Protein AF-A0A7Y8IQB3-F1 (afdb_monomer_lite)

Radius of gyration: 20.43 Å; chains: 1; bounding box: 43×50×70 Å

Secondary structure (DSSP, 8-state):
---------------------HHHHHHHHHHHHHHS-HHHHTTGGGEEEEEESS--HHHHHHTT-S-GGG-SEEEEPPPTTS--TT--S-PPEEEEEEHHHHHHH-SSHHHHHHHHHHHHHHHHHHHTT--HHHHHHHH--

pLDDT: mean 78.84, std 19.0, range [38.53, 98.0]

Structure (mmCIF, N/CA/C/O backbone):
data_AF-A0A7Y8IQB3-F1
#
_entry.id   AF-A0A7Y8IQB3-F1
#
loop_
_atom_site.group_PDB
_atom_site.id
_atom_site.type_symbol
_atom_site.label_atom_id
_atom_site.label_alt_id
_atom_site.label_comp_id
_atom_site.label_asym_id
_atom_site.label_entity_id
_atom_site.label_seq_id
_atom_site.pdbx_PDB_ins_code
_atom_site.Cartn_x
_atom_site.Cartn_y
_atom_site.Cartn_z
_atom_site.occupancy
_atom_site.B_iso_or_equiv
_atom_site.auth_seq_id
_atom_site.auth_comp_id
_atom_site.auth_asym_id
_atom_site.auth_atom_id
_atom_site.pdbx_PDB_model_num
ATOM 1 N N . MET A 1 1 ? -3.862 34.248 52.479 1.00 48.50 1 MET A N 1
ATOM 2 C CA . MET A 1 1 ? -4.657 34.136 51.230 1.00 48.50 1 MET A CA 1
ATOM 3 C C . MET A 1 1 ? -3.889 34.910 50.166 1.00 48.50 1 MET A C 1
ATOM 5 O O . MET A 1 1 ? -3.657 36.081 50.391 1.00 48.50 1 MET A O 1
ATOM 9 N N . ARG A 1 2 ? -3.369 34.355 49.070 1.00 38.53 2 ARG A N 1
ATOM 10 C CA . ARG A 1 2 ? -3.933 33.372 48.138 1.00 38.53 2 ARG A CA 1
ATOM 11 C C . ARG A 1 2 ? -2.803 32.523 47.535 1.00 38.53 2 ARG A C 1
ATOM 13 O O . ARG A 1 2 ? -1.763 33.052 47.163 1.00 38.53 2 ARG A O 1
ATOM 20 N N . SER A 1 3 ? -3.035 31.221 47.465 1.00 40.91 3 SER A N 1
ATOM 21 C CA . SER A 1 3 ? -2.239 30.233 46.745 1.00 40.91 3 SER A CA 1
ATOM 22 C C . SER A 1 3 ? -2.376 30.445 45.235 1.00 40.91 3 SER A C 1
ATOM 24 O O . SER A 1 3 ? -3.489 30.515 44.720 1.00 40.91 3 SER A O 1
ATOM 26 N N . PHE A 1 4 ? -1.248 30.525 44.533 1.00 39.50 4 PHE A N 1
ATOM 27 C CA . PHE A 1 4 ? -1.184 30.395 43.081 1.00 39.50 4 PHE A CA 1
ATOM 28 C C . PHE A 1 4 ? -0.465 29.088 42.761 1.00 39.50 4 PHE A C 1
ATOM 30 O O . PHE A 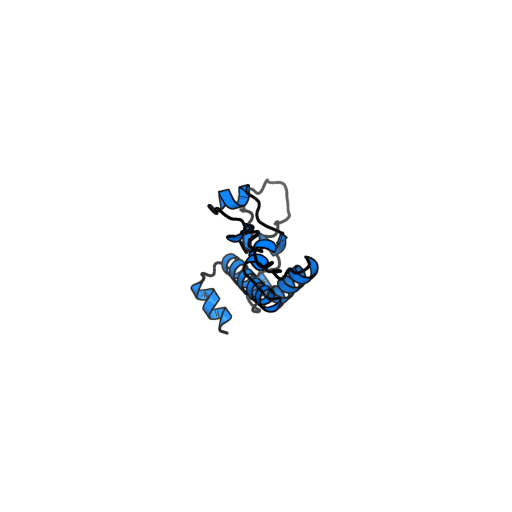1 4 ? 0.749 28.980 42.896 1.00 39.50 4 PHE A O 1
ATOM 37 N N . THR A 1 5 ? -1.227 28.097 42.323 1.00 51.06 5 THR A N 1
ATOM 38 C CA . THR A 1 5 ? -0.724 27.056 41.434 1.00 51.06 5 THR A CA 1
ATOM 39 C C . THR A 1 5 ? -1.593 27.088 40.188 1.00 51.06 5 THR A C 1
ATOM 41 O O . THR A 1 5 ? -2.818 27.052 40.284 1.00 51.06 5 THR A O 1
ATOM 44 N N . PRO A 1 6 ? -0.977 27.114 39.006 1.00 47.72 6 PRO A N 1
ATOM 45 C CA . PRO A 1 6 ? -1.571 26.460 37.865 1.00 47.72 6 PRO A CA 1
ATOM 46 C C . PRO A 1 6 ? -0.625 25.342 37.445 1.00 47.72 6 PRO A C 1
ATOM 48 O O . PRO A 1 6 ? 0.315 25.543 36.681 1.00 47.72 6 PRO A O 1
ATOM 51 N N . ASN A 1 7 ? -0.882 24.143 37.969 1.00 49.41 7 ASN A N 1
ATOM 52 C CA . ASN A 1 7 ? -0.436 22.931 37.304 1.00 49.41 7 ASN A CA 1
ATOM 53 C C . ASN A 1 7 ? -1.469 22.631 36.212 1.00 49.41 7 ASN A C 1
ATOM 55 O O . ASN A 1 7 ? -2.547 22.117 36.492 1.00 49.41 7 ASN A O 1
ATOM 59 N N . SER A 1 8 ? -1.158 23.024 34.982 1.00 46.53 8 SER A N 1
ATOM 60 C CA . SER A 1 8 ? -1.911 22.655 33.785 1.00 46.53 8 SER A CA 1
ATOM 61 C C . SER A 1 8 ? -0.927 22.047 32.796 1.00 46.53 8 SER A C 1
ATOM 63 O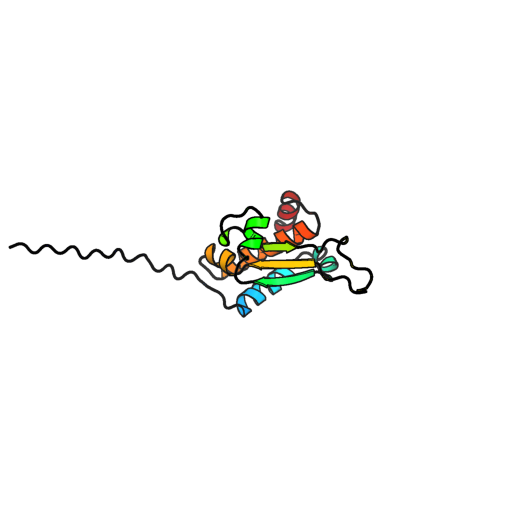 O . SER A 1 8 ? -0.618 22.622 31.752 1.00 46.53 8 SER A O 1
ATOM 65 N N . GLN A 1 9 ? -0.408 20.869 33.139 1.00 47.06 9 GLN A N 1
ATOM 66 C CA . GLN A 1 9 ? 0.078 19.953 32.118 1.00 47.06 9 GLN A CA 1
ATOM 67 C C . GLN A 1 9 ? -1.130 19.571 31.263 1.00 47.06 9 GLN A C 1
ATOM 69 O O . GLN A 1 9 ? -1.991 18.799 31.683 1.00 47.06 9 GLN A O 1
ATOM 74 N N . LEU A 1 10 ? -1.211 20.172 30.077 1.00 45.09 10 LEU A N 1
ATOM 75 C CA . LEU A 1 10 ? -2.078 19.719 29.003 1.00 45.09 10 LEU A CA 1
ATOM 76 C C . LEU A 1 10 ? -1.709 18.261 28.726 1.00 45.09 10 LEU A C 1
ATOM 78 O O . LEU A 1 10 ? -0.687 17.967 28.109 1.00 45.09 10 LEU A O 1
ATOM 82 N N . ARG A 1 11 ? -2.520 17.341 29.245 1.00 43.56 11 ARG A N 1
ATOM 83 C CA . ARG A 1 11 ? -2.488 15.937 28.856 1.00 43.56 11 ARG A CA 1
ATOM 84 C C . ARG A 1 11 ? -2.898 15.919 27.388 1.00 43.56 11 ARG A C 1
ATOM 86 O O . ARG A 1 11 ? -4.076 16.075 27.076 1.00 43.56 11 ARG A O 1
ATOM 93 N N . THR A 1 12 ? -1.932 15.787 26.485 1.00 52.28 12 THR A N 1
ATOM 94 C CA . THR A 1 12 ? -2.234 15.377 25.115 1.00 52.28 12 THR A CA 1
ATOM 95 C C . THR A 1 12 ? -3.057 14.094 25.212 1.00 52.28 12 THR A C 1
ATOM 97 O O . THR A 1 12 ? -2.636 13.181 25.933 1.00 52.28 12 THR A O 1
ATOM 100 N N . PRO A 1 13 ? -4.241 14.005 24.584 1.00 43.97 13 PRO A N 1
ATOM 101 C CA . PRO A 1 13 ? -4.954 12.742 24.543 1.00 43.97 13 PRO A CA 1
ATOM 102 C C . PRO A 1 13 ? -4.020 11.718 23.892 1.00 43.97 13 PRO A C 1
ATOM 104 O O . PRO A 1 13 ? -3.533 11.937 22.783 1.00 43.97 13 PRO A O 1
ATOM 107 N N . ASN A 1 14 ? -3.726 10.634 24.613 1.00 43.25 14 ASN A N 1
ATOM 108 C CA . ASN A 1 14 ? -3.144 9.441 24.015 1.00 43.25 14 ASN A CA 1
ATOM 109 C C . ASN A 1 14 ? -4.187 8.926 23.022 1.00 43.25 14 ASN A C 1
ATOM 111 O O . ASN A 1 14 ? -5.118 8.222 23.405 1.00 43.25 14 ASN A O 1
ATOM 115 N N . PHE A 1 15 ? -4.073 9.347 21.764 1.00 51.28 15 PHE A N 1
ATOM 116 C CA . PHE A 1 15 ? -4.661 8.618 20.656 1.00 51.28 15 PHE A CA 1
ATOM 117 C C . PHE A 1 15 ? -3.877 7.318 20.585 1.00 51.28 15 PHE A C 1
ATOM 119 O O . PHE A 1 15 ? -2.776 7.283 20.037 1.00 51.28 15 PHE A O 1
ATOM 126 N N . ASP A 1 16 ? -4.397 6.285 21.238 1.00 56.28 16 ASP A N 1
ATOM 127 C CA . ASP A 1 16 ? -3.904 4.929 21.059 1.00 56.28 16 ASP A CA 1
ATOM 128 C C . ASP A 1 16 ? -4.277 4.540 19.623 1.00 56.28 16 ASP A C 1
ATOM 130 O O . ASP A 1 16 ? -5.376 4.065 19.343 1.00 56.28 16 ASP A O 1
ATOM 134 N N . LEU A 1 17 ? -3.424 4.944 18.677 1.00 66.06 17 LEU A N 1
ATOM 135 C CA . LEU A 1 17 ? -3.554 4.606 17.268 1.00 66.06 17 LEU A CA 1
ATOM 136 C C . LEU A 1 17 ? -3.515 3.085 17.186 1.00 66.06 17 LEU A C 1
ATOM 138 O O . LEU A 1 17 ? -2.557 2.466 17.656 1.00 66.06 17 LEU A O 1
ATOM 142 N N . MET A 1 18 ? -4.564 2.494 16.621 1.00 82.00 18 MET A N 1
ATOM 143 C CA . MET A 1 18 ? -4.644 1.052 16.436 1.00 82.00 18 MET A CA 1
ATOM 144 C C . MET A 1 18 ? -3.469 0.604 15.561 1.00 82.00 18 MET A C 1
ATOM 146 O O . MET A 1 18 ? -3.282 1.115 14.459 1.00 82.00 18 MET A O 1
ATOM 150 N N . LYS A 1 19 ? -2.672 -0.346 16.054 1.00 90.62 19 LYS A N 1
ATOM 151 C CA . LYS A 1 19 ? -1.558 -0.943 15.309 1.00 90.62 19 LYS A CA 1
ATOM 152 C C . LYS A 1 19 ? -1.770 -2.433 15.173 1.00 90.62 19 LYS A C 1
ATOM 154 O O . LYS A 1 19 ? -2.125 -3.101 16.144 1.00 90.62 19 LYS A O 1
ATOM 159 N N . LEU A 1 20 ? -1.515 -2.950 13.981 1.00 94.56 20 LEU A N 1
ATOM 160 C CA . LEU A 1 20 ? -1.509 -4.378 13.731 1.00 94.56 20 LEU A CA 1
ATOM 161 C C . LEU A 1 20 ? -0.121 -4.938 14.016 1.00 94.56 20 LEU A C 1
ATOM 163 O O . LEU A 1 20 ? 0.911 -4.289 13.835 1.00 94.56 20 LEU A O 1
ATOM 167 N N . THR A 1 21 ? -0.060 -6.198 14.428 1.00 97.19 21 THR A N 1
ATOM 168 C CA . THR A 1 21 ? 1.217 -6.910 14.364 1.00 97.19 21 THR A CA 1
ATOM 169 C C . THR A 1 21 ? 1.660 -7.034 12.903 1.00 97.19 21 THR A C 1
ATOM 171 O O . THR A 1 21 ? 0.838 -7.041 11.985 1.00 97.19 21 THR A O 1
ATOM 174 N N . ARG A 1 22 ? 2.969 -7.196 12.657 1.00 96.88 22 ARG A N 1
ATOM 175 C CA . ARG A 1 22 ? 3.486 -7.421 11.292 1.00 96.88 22 ARG A CA 1
ATOM 176 C C . ARG A 1 22 ? 2.749 -8.563 10.585 1.00 96.88 22 ARG A C 1
ATOM 178 O O . ARG A 1 22 ? 2.476 -8.468 9.395 1.00 96.88 22 ARG A O 1
ATOM 185 N N . LYS A 1 23 ? 2.428 -9.626 11.328 1.00 97.44 23 LYS A N 1
ATOM 186 C CA . LYS A 1 23 ? 1.726 -10.799 10.810 1.00 97.44 23 LYS A CA 1
ATOM 187 C C . LYS A 1 23 ? 0.291 -10.467 10.396 1.00 97.44 23 LYS A C 1
ATOM 189 O O . LYS A 1 23 ? -0.094 -10.811 9.289 1.00 97.44 23 LYS A O 1
ATOM 194 N N . GLU A 1 24 ? -0.472 -9.777 11.241 1.00 97.38 24 GLU A N 1
ATOM 195 C CA . GLU A 1 24 ? -1.846 -9.366 10.908 1.00 97.38 24 GLU A CA 1
ATOM 196 C C . GLU A 1 24 ? -1.878 -8.420 9.707 1.00 97.38 24 GLU A C 1
ATOM 198 O O . GLU A 1 24 ? -2.720 -8.561 8.825 1.00 97.38 24 GLU A O 1
ATOM 203 N N . PHE A 1 25 ? -0.920 -7.496 9.627 1.00 98.00 25 PHE A N 1
ATOM 204 C CA . PHE A 1 25 ? -0.808 -6.602 8.481 1.00 98.00 25 PHE A CA 1
ATOM 205 C C . PHE A 1 25 ? -0.463 -7.369 7.193 1.00 98.00 25 PHE A C 1
ATOM 207 O O . PHE A 1 25 ? -1.060 -7.141 6.144 1.00 98.00 25 PHE A O 1
ATOM 214 N N . GLN A 1 26 ? 0.468 -8.326 7.260 1.00 97.81 26 GLN A N 1
ATOM 215 C CA . GLN A 1 26 ? 0.772 -9.218 6.136 1.00 97.81 26 GLN A CA 1
ATOM 216 C C . GLN A 1 26 ? -0.444 -10.055 5.721 1.00 97.81 26 GLN A C 1
ATOM 218 O O . GLN A 1 26 ? -0.677 -10.243 4.529 1.00 97.81 26 GLN A O 1
ATOM 223 N N . GLU A 1 27 ? -1.240 -10.535 6.677 1.00 97.75 27 GLU A N 1
ATOM 224 C CA . GLU A 1 27 ? -2.494 -11.236 6.397 1.00 97.75 27 GLU A CA 1
ATOM 225 C C . GLU A 1 27 ? -3.493 -10.324 5.670 1.00 97.75 27 GLU A C 1
ATOM 227 O O . GLU A 1 27 ? -4.072 -10.757 4.673 1.00 97.75 27 GLU A O 1
ATOM 232 N N . ALA A 1 28 ? -3.624 -9.057 6.077 1.00 97.62 28 ALA A N 1
ATOM 233 C CA . ALA A 1 28 ? -4.445 -8.067 5.375 1.00 97.62 28 ALA A CA 1
ATOM 234 C C . ALA A 1 28 ? -3.978 -7.852 3.922 1.00 97.62 28 ALA A C 1
ATOM 236 O O . ALA A 1 28 ? -4.791 -7.884 2.997 1.00 97.62 28 ALA A O 1
ATOM 237 N N . VAL A 1 29 ? -2.664 -7.736 3.689 1.00 97.38 29 VAL A N 1
ATOM 238 C CA . VAL A 1 29 ? -2.088 -7.633 2.333 1.00 97.38 29 VAL A CA 1
ATOM 239 C C . VAL A 1 29 ? -2.392 -8.887 1.506 1.00 97.38 29 VAL A C 1
ATOM 241 O O . VAL A 1 29 ? -2.802 -8.793 0.349 1.00 97.38 29 VAL A O 1
ATOM 244 N N . VAL A 1 30 ? -2.259 -10.082 2.089 1.00 95.88 30 VAL A N 1
ATOM 245 C CA . VAL A 1 30 ? -2.592 -11.347 1.411 1.00 95.88 30 VAL A CA 1
ATOM 246 C C . VAL A 1 30 ? -4.079 -11.418 1.055 1.00 95.88 30 VAL A C 1
ATOM 248 O O . VAL A 1 30 ? -4.425 -11.889 -0.032 1.00 95.88 30 VAL A O 1
ATOM 251 N N . LEU A 1 31 ? -4.967 -10.963 1.941 1.00 95.94 31 LEU A N 1
ATOM 252 C CA . LEU A 1 31 ? -6.404 -10.899 1.672 1.00 95.94 31 LEU A CA 1
ATOM 253 C C . LEU A 1 31 ? -6.714 -9.923 0.532 1.00 95.94 31 LEU A C 1
ATOM 255 O O . LEU A 1 31 ? -7.443 -10.301 -0.388 1.00 95.94 31 LEU A O 1
ATOM 259 N N . ALA A 1 32 ? -6.093 -8.742 0.521 1.00 94.25 32 ALA A N 1
ATOM 260 C CA . ALA A 1 32 ? -6.212 -7.783 -0.575 1.00 94.25 32 ALA A CA 1
ATOM 261 C C . ALA A 1 32 ? -5.782 -8.396 -1.921 1.00 94.25 32 ALA A C 1
ATOM 263 O O . ALA A 1 32 ? -6.542 -8.373 -2.891 1.00 94.25 32 ALA A O 1
ATOM 264 N N . LEU A 1 33 ? -4.620 -9.056 -1.966 1.00 92.50 33 LEU A N 1
ATOM 265 C CA . LEU A 1 33 ? -4.120 -9.739 -3.167 1.00 92.50 33 LEU A CA 1
ATOM 266 C C . LEU A 1 33 ? -5.054 -10.862 -3.649 1.00 92.50 33 LEU A C 1
ATOM 268 O O . LEU A 1 33 ? -5.249 -11.061 -4.852 1.00 92.50 33 LEU A O 1
ATOM 272 N N . ARG A 1 34 ? -5.661 -11.614 -2.723 1.00 91.88 34 ARG A N 1
ATOM 273 C CA . ARG A 1 34 ? -6.651 -12.656 -3.049 1.00 91.88 34 ARG A CA 1
ATOM 274 C C . ARG A 1 34 ? -7.953 -12.067 -3.585 1.00 91.88 34 ARG A C 1
ATOM 276 O O . ARG A 1 34 ? -8.578 -12.713 -4.432 1.00 91.88 34 ARG A O 1
ATOM 283 N N . GLY A 1 35 ? -8.328 -10.876 -3.126 1.00 89.81 35 GLY A N 1
ATOM 284 C CA . GLY A 1 35 ? -9.492 -10.120 -3.584 1.00 89.81 35 GLY A CA 1
ATOM 285 C C . GLY A 1 35 ? -9.343 -9.528 -4.986 1.00 89.81 35 GLY A C 1
ATOM 286 O O . GLY A 1 35 ? -10.350 -9.199 -5.601 1.00 89.81 35 GLY A O 1
ATOM 287 N N . LEU A 1 36 ? -8.123 -9.457 -5.533 1.00 86.56 36 LEU A N 1
ATOM 288 C CA . LEU A 1 36 ? -7.898 -8.861 -6.850 1.00 86.56 36 LEU A CA 1
ATOM 289 C C . LEU A 1 36 ? -8.713 -9.547 -7.968 1.00 86.56 36 LEU A C 1
ATOM 291 O O . LEU A 1 36 ? -8.787 -10.790 -8.020 1.00 86.56 36 LEU A O 1
ATOM 295 N N . PRO A 1 37 ? -9.237 -8.761 -8.931 1.00 82.38 37 PRO A N 1
ATOM 296 C CA . PRO A 1 37 ? -9.833 -9.274 -10.158 1.00 82.38 37 PRO A CA 1
ATOM 297 C C . PRO A 1 37 ? -8.976 -10.334 -10.866 1.00 82.38 37 PRO A C 1
ATOM 299 O O . PRO A 1 37 ? -7.742 -10.285 -10.894 1.00 82.38 37 PRO A O 1
ATOM 302 N N . LYS A 1 38 ? -9.636 -11.317 -11.497 1.00 80.00 38 LYS A N 1
ATOM 303 C CA . LYS A 1 38 ? -8.967 -12.476 -12.131 1.00 80.00 38 LYS A CA 1
ATOM 304 C C . LYS A 1 38 ? -7.916 -12.083 -13.173 1.00 80.00 38 LYS A C 1
ATOM 306 O O . LYS A 1 38 ? -6.955 -12.830 -13.366 1.00 80.00 38 LYS A O 1
ATOM 311 N N . PHE A 1 39 ? -8.091 -10.950 -13.851 1.00 75.44 39 PHE A N 1
ATOM 312 C CA . PHE A 1 39 ? -7.147 -10.492 -14.866 1.00 75.44 39 PHE A CA 1
ATOM 313 C C . PHE A 1 39 ? -5.806 -10.037 -14.259 1.00 75.44 39 PHE A C 1
ATOM 315 O O . PHE A 1 39 ? -4.767 -10.270 -14.880 1.00 75.44 39 PHE A O 1
ATOM 322 N N . PHE A 1 40 ? -5.797 -9.501 -13.030 1.00 77.38 40 PHE A N 1
ATOM 323 C CA . PHE A 1 40 ? -4.567 -9.130 -12.323 1.00 77.38 40 PHE A CA 1
ATOM 324 C C . PHE A 1 40 ? -3.773 -10.362 -11.865 1.00 77.38 40 PHE A C 1
ATOM 326 O O . PHE A 1 40 ? -2.557 -10.446 -12.042 1.00 77.38 40 PHE A O 1
ATOM 333 N N . LYS A 1 41 ? -4.464 -11.394 -11.368 1.00 77.75 41 LYS A N 1
ATOM 334 C CA . LYS A 1 41 ? -3.834 -12.613 -10.820 1.00 77.75 41 LYS A CA 1
ATOM 335 C C . LYS A 1 41 ? -2.867 -13.312 -11.784 1.00 77.75 41 LYS A C 1
ATOM 337 O O . LYS A 1 41 ? -1.929 -13.968 -11.340 1.00 77.75 41 LYS A O 1
ATOM 342 N N . LYS A 1 42 ? -3.069 -13.190 -13.102 1.00 71.56 42 LYS A N 1
ATOM 343 C CA . LYS A 1 42 ? -2.196 -13.827 -14.102 1.00 71.56 42 LYS A CA 1
ATOM 344 C C . LYS A 1 42 ? -0.830 -13.151 -14.251 1.00 71.56 42 LYS A C 1
ATOM 346 O O . LYS A 1 42 ? 0.126 -13.881 -14.507 1.00 71.56 42 LYS A O 1
ATOM 351 N N . LYS A 1 43 ? -0.719 -11.822 -14.102 1.00 70.62 43 LYS A N 1
ATOM 352 C CA . LYS A 1 43 ? 0.581 -11.129 -14.240 1.00 70.62 43 LYS A CA 1
ATOM 353 C C . LYS A 1 43 ? 1.329 -10.947 -12.918 1.00 70.62 43 LYS A C 1
ATOM 355 O O . LYS A 1 43 ? 2.529 -10.736 -12.945 1.00 70.62 43 LYS A O 1
ATOM 360 N N . MET A 1 44 ? 0.671 -11.165 -11.779 1.00 79.25 44 MET A N 1
ATOM 361 C CA . MET A 1 44 ? 1.318 -11.150 -10.457 1.00 79.25 44 MET A CA 1
ATOM 362 C C . MET A 1 44 ? 2.307 -12.306 -10.212 1.00 79.25 44 MET A C 1
ATOM 364 O O . MET A 1 44 ? 2.944 -12.351 -9.169 1.00 79.25 44 MET A O 1
ATOM 368 N N . LYS A 1 45 ? 2.462 -13.256 -11.146 1.00 74.75 45 LYS A N 1
ATOM 369 C CA . LYS A 1 45 ? 3.358 -14.416 -10.973 1.00 74.75 45 LYS A CA 1
ATOM 370 C C . LYS A 1 45 ? 4.841 -14.052 -10.825 1.00 74.75 45 LYS A C 1
ATOM 372 O O . LYS A 1 45 ? 5.578 -14.848 -10.259 1.00 74.75 45 LYS A O 1
ATOM 377 N N . ASN A 1 46 ? 5.250 -12.888 -11.330 1.00 75.88 46 ASN A N 1
ATOM 378 C CA . ASN A 1 46 ? 6.630 -12.398 -11.276 1.00 75.88 46 ASN A CA 1
ATOM 379 C C . ASN A 1 46 ? 6.749 -11.118 -10.433 1.00 75.88 46 ASN A C 1
ATOM 381 O O . ASN A 1 46 ? 7.654 -10.325 -10.668 1.00 75.88 46 ASN A O 1
ATOM 385 N N . VAL A 1 47 ? 5.821 -10.897 -9.498 1.00 85.12 47 VAL A N 1
ATOM 386 C CA . VAL A 1 47 ? 5.836 -9.732 -8.609 1.00 85.12 47 VAL A CA 1
ATOM 387 C C . VAL A 1 47 ? 5.997 -10.210 -7.174 1.00 85.12 47 VAL A C 1
ATOM 389 O O . VAL A 1 47 ? 5.188 -11.004 -6.693 1.00 85.12 47 VAL A O 1
ATOM 392 N N . ASP A 1 48 ? 7.034 -9.729 -6.499 1.00 88.56 48 ASP A N 1
ATOM 393 C CA . ASP A 1 48 ? 7.224 -9.921 -5.068 1.00 88.56 48 ASP A CA 1
ATOM 394 C C . ASP A 1 48 ? 6.520 -8.794 -4.309 1.00 88.56 48 ASP A C 1
ATOM 396 O O . ASP A 1 48 ? 6.731 -7.614 -4.595 1.00 88.56 48 ASP A O 1
ATOM 400 N N . VAL A 1 49 ? 5.658 -9.150 -3.357 1.00 91.81 49 VAL A N 1
ATOM 401 C CA . VAL A 1 49 ? 4.930 -8.177 -2.534 1.00 91.81 49 VAL A CA 1
ATOM 402 C C . VAL A 1 49 ? 5.469 -8.260 -1.120 1.00 91.81 49 VAL A C 1
ATOM 404 O O . VAL A 1 49 ? 5.273 -9.260 -0.429 1.00 91.81 49 VAL A O 1
ATOM 407 N N . VAL A 1 50 ? 6.128 -7.194 -0.678 1.00 93.88 50 VAL A N 1
ATOM 408 C CA . VAL A 1 50 ? 6.741 -7.128 0.647 1.00 93.88 50 VAL A CA 1
ATOM 409 C C . VAL A 1 50 ? 6.068 -6.076 1.511 1.00 93.88 50 VAL A C 1
ATOM 411 O O . VAL A 1 50 ? 5.505 -5.095 1.027 1.00 93.88 50 VAL A O 1
ATOM 414 N N . VAL A 1 51 ? 6.178 -6.269 2.821 1.00 96.88 51 VAL A N 1
ATOM 415 C CA . VAL A 1 51 ? 5.709 -5.304 3.810 1.00 96.88 51 VAL A CA 1
ATOM 416 C C . VAL A 1 51 ? 6.913 -4.753 4.558 1.00 96.88 51 VAL A C 1
ATOM 418 O O . VAL A 1 51 ? 7.662 -5.507 5.183 1.00 96.88 51 VAL A O 1
ATOM 421 N N . GLU A 1 52 ? 7.069 -3.436 4.531 1.00 96.00 52 GLU A N 1
ATOM 422 C CA . GLU A 1 52 ? 8.097 -2.718 5.280 1.00 96.00 52 GLU A CA 1
ATOM 423 C C . GLU A 1 52 ? 7.450 -1.837 6.357 1.00 96.00 52 GLU A C 1
ATOM 425 O O . GLU A 1 52 ? 6.232 -1.670 6.414 1.00 96.00 52 GLU A O 1
ATOM 430 N N . ASP A 1 53 ? 8.237 -1.351 7.320 1.00 95.62 53 ASP A N 1
ATOM 431 C CA . ASP A 1 53 ? 7.691 -0.445 8.343 1.00 95.62 53 ASP A CA 1
ATOM 432 C C . ASP A 1 53 ? 7.416 0.943 7.754 1.00 95.62 53 ASP A C 1
ATOM 434 O O . ASP A 1 53 ? 6.303 1.446 7.842 1.00 95.62 53 ASP A O 1
ATOM 438 N N . ARG A 1 54 ? 8.430 1.543 7.129 1.00 94.06 54 ARG A N 1
ATOM 439 C CA . ARG A 1 54 ? 8.400 2.876 6.521 1.00 94.06 54 ARG A CA 1
ATOM 440 C C . ARG A 1 54 ? 9.489 2.974 5.456 1.00 94.06 54 ARG A C 1
ATOM 442 O O . ARG A 1 54 ? 10.485 2.259 5.549 1.00 94.06 54 ARG A O 1
ATOM 449 N N . ALA A 1 55 ? 9.333 3.894 4.512 1.00 91.31 55 ALA A N 1
ATOM 450 C CA . ALA A 1 55 ? 10.359 4.184 3.517 1.00 91.31 55 ALA A CA 1
ATOM 451 C C . ALA A 1 55 ? 11.643 4.752 4.154 1.00 91.31 55 ALA A C 1
ATOM 453 O O . ALA A 1 55 ? 11.591 5.457 5.170 1.00 91.31 55 ALA A O 1
ATOM 454 N N . SER A 1 56 ? 12.800 4.466 3.545 1.00 91.19 56 SER A N 1
ATOM 455 C CA . SER A 1 56 ? 14.070 5.091 3.931 1.00 91.19 56 SER A CA 1
ATOM 456 C C . SER A 1 56 ? 14.099 6.574 3.541 1.00 91.19 56 SER A C 1
ATOM 458 O O . SER A 1 56 ? 13.326 7.026 2.695 1.00 91.19 56 SER A O 1
ATOM 460 N N . ARG A 1 57 ? 14.997 7.363 4.147 1.00 90.06 57 ARG A N 1
ATOM 461 C CA . ARG A 1 57 ? 15.104 8.797 3.815 1.00 90.06 57 ARG A CA 1
ATOM 462 C C . ARG A 1 57 ? 15.601 9.010 2.391 1.00 90.06 57 ARG A C 1
ATOM 464 O O . ARG A 1 57 ? 15.174 9.951 1.734 1.00 90.06 57 ARG A O 1
ATOM 471 N N . GLU A 1 58 ? 16.492 8.137 1.941 1.00 88.44 58 GLU A N 1
ATOM 472 C CA . GLU A 1 58 ? 17.055 8.142 0.597 1.00 88.44 58 GLU A CA 1
ATOM 473 C C . GLU A 1 58 ? 15.937 7.929 -0.426 1.00 88.44 58 GLU A C 1
ATOM 475 O O . GLU A 1 58 ? 15.775 8.7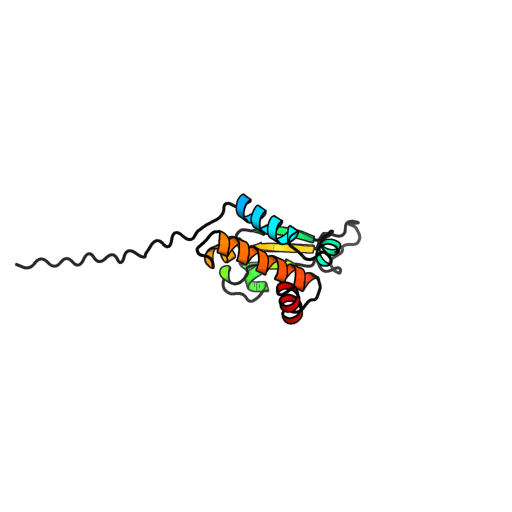47 -1.326 1.00 88.44 58 GLU A O 1
ATOM 480 N N . LEU A 1 59 ? 15.089 6.917 -0.205 1.00 87.50 59 LEU A N 1
ATOM 481 C CA . LEU A 1 59 ? 13.944 6.630 -1.065 1.00 87.50 59 LEU A CA 1
ATOM 482 C C . LEU A 1 59 ? 12.939 7.790 -1.092 1.00 87.50 59 LEU A C 1
ATOM 484 O O . LEU A 1 59 ? 12.464 8.173 -2.155 1.00 87.50 59 LEU A O 1
ATOM 488 N N . LEU A 1 60 ? 12.633 8.391 0.061 1.00 89.38 60 LEU A N 1
ATOM 489 C CA . LEU A 1 60 ? 11.750 9.561 0.112 1.00 89.38 60 LEU A CA 1
ATOM 490 C C . LEU A 1 60 ? 12.327 10.740 -0.677 1.00 89.38 60 LEU A C 1
ATOM 492 O O . LEU A 1 60 ? 11.600 11.378 -1.434 1.00 89.38 60 LEU A O 1
ATOM 496 N N . SER A 1 61 ? 13.633 10.992 -0.552 1.00 88.69 61 SER A N 1
ATOM 497 C CA . SER A 1 61 ? 14.313 12.041 -1.311 1.00 88.69 61 SER A CA 1
ATOM 498 C C . SER A 1 61 ? 14.292 11.774 -2.817 1.00 88.69 61 SER A C 1
ATOM 500 O O . SER A 1 61 ? 14.086 12.712 -3.583 1.00 88.69 61 SER A O 1
ATOM 502 N N . GLU A 1 62 ? 14.492 10.525 -3.247 1.00 88.00 62 GLU A N 1
ATOM 503 C CA . GLU A 1 62 ? 14.394 10.117 -4.657 1.00 88.00 62 GLU A CA 1
ATOM 504 C C . GLU A 1 62 ? 12.982 10.336 -5.215 1.00 88.00 62 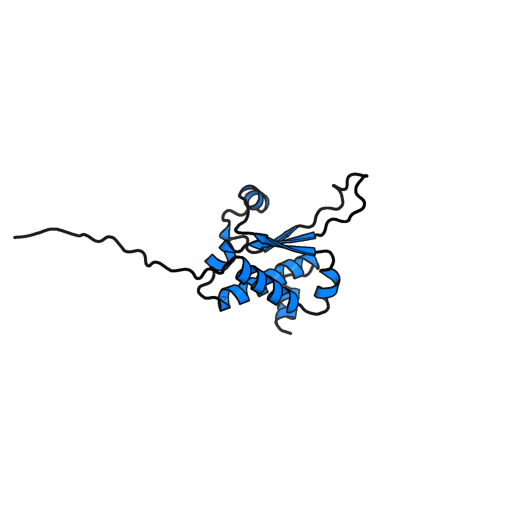GLU A C 1
ATOM 506 O O . GLU A 1 62 ? 12.827 10.802 -6.342 1.00 88.00 62 GLU A O 1
ATOM 511 N N . MET A 1 63 ? 11.959 10.078 -4.399 1.00 86.19 63 MET A N 1
ATOM 512 C CA . MET A 1 63 ? 10.551 10.294 -4.745 1.00 86.19 63 MET A CA 1
ATOM 513 C C . MET A 1 63 ? 10.092 11.755 -4.582 1.00 86.19 63 MET A C 1
ATOM 515 O O . MET A 1 63 ? 8.937 12.069 -4.862 1.00 86.19 63 MET A O 1
ATOM 519 N N . GLY A 1 64 ? 10.960 12.661 -4.116 1.00 91.06 64 GLY A N 1
ATOM 520 C CA . GLY A 1 64 ? 10.608 14.061 -3.851 1.00 91.06 64 GLY A CA 1
ATOM 521 C C . GLY A 1 64 ? 9.634 14.261 -2.679 1.00 91.06 64 GLY A C 1
ATOM 522 O O . GLY A 1 64 ? 9.020 15.325 -2.565 1.00 91.06 64 GLY A O 1
ATOM 523 N N . LEU A 1 65 ? 9.496 13.257 -1.811 1.00 90.19 65 LEU A N 1
ATOM 524 C CA . LEU A 1 65 ? 8.617 13.258 -0.645 1.00 90.19 65 LEU A CA 1
ATOM 525 C C . LEU A 1 65 ? 9.349 13.773 0.593 1.00 90.19 65 LEU A C 1
ATOM 527 O O . LEU A 1 65 ? 10.553 13.574 0.774 1.00 90.19 65 LEU A O 1
ATOM 531 N N . ARG A 1 66 ? 8.613 14.455 1.470 1.00 88.19 66 ARG A N 1
ATOM 532 C CA . ARG A 1 66 ? 9.171 15.099 2.670 1.00 88.19 66 ARG A CA 1
ATOM 533 C C . ARG A 1 66 ? 8.897 14.297 3.931 1.00 88.19 66 ARG A C 1
ATOM 535 O O . ARG A 1 66 ? 9.608 14.473 4.920 1.00 88.19 66 ARG A O 1
ATOM 542 N N . SER A 1 67 ? 7.881 13.438 3.908 1.00 89.00 67 SER A N 1
ATOM 543 C CA . SER A 1 67 ? 7.459 12.657 5.063 1.00 89.00 67 SER A CA 1
ATOM 544 C C . SER A 1 67 ? 7.300 11.174 4.718 1.00 89.00 67 SER A C 1
ATOM 546 O O . 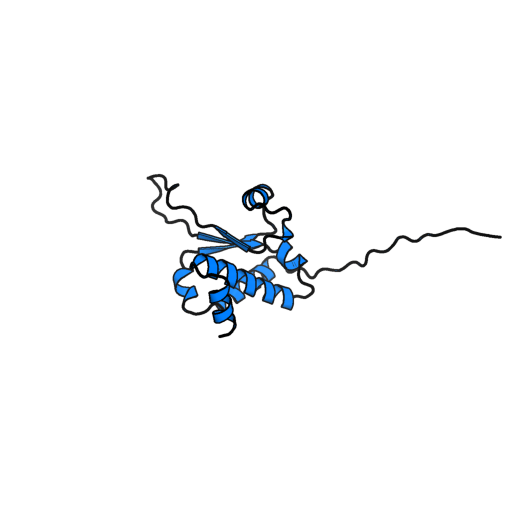SER A 1 67 ? 6.672 10.847 3.713 1.00 89.00 67 SER A O 1
ATOM 548 N N . PRO A 1 68 ? 7.771 10.249 5.580 1.00 82.44 68 PRO A N 1
ATOM 549 C CA . PRO A 1 68 ? 7.496 8.820 5.428 1.00 82.44 68 PRO A CA 1
ATOM 550 C C . PRO A 1 68 ? 6.002 8.484 5.383 1.00 82.44 68 PRO A C 1
ATOM 552 O O . PRO A 1 68 ? 5.636 7.478 4.791 1.00 82.44 68 PRO A O 1
ATOM 555 N N . SER A 1 69 ? 5.146 9.315 5.987 1.00 89.00 69 SER A N 1
ATOM 556 C CA . SER A 1 69 ? 3.689 9.134 5.978 1.00 89.00 69 SER A CA 1
ATOM 557 C C . SER A 1 69 ? 3.046 9.377 4.607 1.00 89.00 69 SER A C 1
ATOM 559 O O . SER A 1 69 ? 1.884 9.036 4.427 1.00 89.00 69 SER A O 1
ATOM 561 N N . GLU A 1 70 ? 3.769 9.981 3.658 1.00 88.88 70 GLU A N 1
ATOM 562 C CA . GLU A 1 70 ? 3.262 10.283 2.311 1.00 88.88 70 GLU A CA 1
ATOM 563 C C . GLU A 1 70 ? 3.345 9.073 1.367 1.00 88.88 70 GLU A C 1
ATOM 565 O O . GLU A 1 70 ? 2.625 9.035 0.374 1.00 88.88 70 GLU A O 1
ATOM 57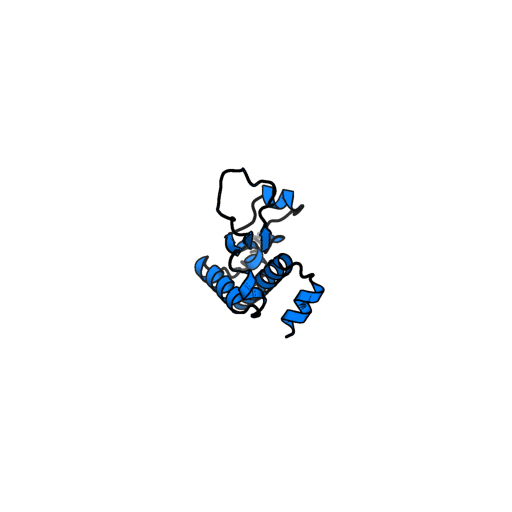0 N N . LEU A 1 71 ? 4.193 8.080 1.670 1.00 93.25 71 LEU A N 1
ATOM 571 C CA . LEU A 1 71 ? 4.391 6.901 0.826 1.00 93.25 71 LEU A CA 1
ATOM 572 C C . LEU A 1 71 ? 3.767 5.663 1.477 1.00 93.25 71 LEU A C 1
ATOM 574 O O . LEU A 1 71 ? 4.322 5.099 2.420 1.00 93.25 71 LEU A O 1
ATOM 578 N N . LEU A 1 72 ? 2.605 5.248 0.970 1.00 95.94 72 LEU A N 1
ATOM 579 C CA . LEU A 1 72 ? 1.850 4.100 1.496 1.00 95.94 72 LEU A CA 1
ATOM 580 C C . LEU A 1 72 ? 2.189 2.793 0.775 1.00 95.94 72 LEU A C 1
ATOM 582 O O . LEU A 1 72 ? 2.209 1.723 1.384 1.00 95.94 72 LEU A O 1
ATOM 586 N N . GLY A 1 73 ? 2.482 2.897 -0.516 1.00 94.75 73 GLY A N 1
ATOM 587 C CA . GLY A 1 73 ? 2.877 1.810 -1.392 1.00 94.75 73 GLY A CA 1
ATOM 588 C C . GLY A 1 73 ? 3.939 2.290 -2.371 1.00 94.75 73 GLY A C 1
ATOM 589 O O . GLY A 1 73 ? 4.119 3.493 -2.562 1.00 94.75 73 GLY A O 1
ATOM 590 N N . LEU A 1 74 ? 4.698 1.352 -2.927 1.00 92.19 74 LEU A N 1
ATOM 591 C CA . LEU A 1 74 ? 5.629 1.635 -4.006 1.00 92.19 74 LEU A CA 1
ATOM 592 C C . LEU A 1 74 ? 5.854 0.401 -4.877 1.00 92.19 74 LEU A C 1
ATOM 594 O O . LEU A 1 74 ? 6.446 -0.588 -4.432 1.00 92.19 74 LEU A O 1
ATOM 598 N N . TYR A 1 75 ? 5.476 0.508 -6.143 1.00 89.56 75 TYR A N 1
ATOM 599 C CA . TYR A 1 75 ? 5.963 -0.347 -7.213 1.00 89.56 75 TYR A CA 1
ATOM 600 C C . TYR A 1 75 ? 7.378 0.060 -7.661 1.00 89.56 75 TYR A C 1
ATOM 602 O O . TYR A 1 75 ? 7.639 1.200 -8.046 1.00 89.56 75 TYR A O 1
ATOM 610 N N . GLN A 1 76 ? 8.297 -0.904 -7.658 1.00 82.81 76 GLN A N 1
ATOM 611 C CA . GLN A 1 76 ? 9.662 -0.778 -8.158 1.00 82.81 76 GLN A CA 1
ATOM 612 C C . GLN A 1 76 ? 9.900 -1.852 -9.221 1.00 82.81 76 GLN A C 1
ATOM 614 O O . GLN A 1 76 ? 10.140 -3.021 -8.909 1.00 82.81 76 GLN A O 1
ATOM 619 N N . GLY A 1 77 ? 9.855 -1.445 -10.489 1.00 70.12 77 GLY A N 1
ATOM 620 C CA . GLY A 1 77 ? 10.335 -2.278 -11.588 1.00 70.12 77 GLY A CA 1
ATOM 621 C C . GLY A 1 77 ? 11.859 -2.222 -11.648 1.00 70.12 77 GLY A C 1
ATOM 622 O O . GLY A 1 77 ? 12.430 -1.132 -11.710 1.00 70.12 77 GLY A O 1
ATOM 623 N N . PHE A 1 78 ? 12.540 -3.368 -11.640 1.00 56.34 78 PHE A N 1
ATOM 624 C CA . PHE A 1 78 ? 13.978 -3.381 -11.919 1.00 56.34 78 PHE A CA 1
ATOM 625 C C . PHE A 1 78 ? 14.184 -3.099 -13.412 1.00 56.34 78 PHE A C 1
ATOM 627 O O . PHE A 1 78 ? 13.712 -3.876 -14.248 1.00 56.34 78 PHE A O 1
ATOM 634 N N . PRO A 1 79 ? 14.873 -2.008 -13.799 1.00 46.44 79 PRO A N 1
ATOM 635 C CA . PRO A 1 79 ? 15.018 -1.694 -15.202 1.00 46.44 79 PRO A CA 1
ATOM 636 C C . PRO A 1 79 ? 15.903 -2.744 -15.881 1.00 46.44 79 PRO A C 1
ATOM 638 O O . PRO A 1 79 ? 16.970 -3.149 -15.413 1.00 46.44 79 PRO A O 1
ATOM 641 N N . LEU A 1 80 ? 15.403 -3.194 -17.026 1.00 45.59 80 LEU A N 1
ATOM 642 C CA . LEU A 1 80 ? 15.975 -4.197 -17.912 1.00 45.59 80 LEU A CA 1
ATOM 643 C C . LEU A 1 80 ? 17.370 -3.820 -18.471 1.00 45.59 80 LEU A C 1
ATOM 645 O O . LEU A 1 80 ? 17.970 -4.603 -19.199 1.00 45.59 80 LEU A O 1
ATOM 649 N N . ASP A 1 81 ? 17.912 -2.642 -18.201 1.00 41.56 81 ASP A N 1
ATOM 650 C CA . ASP A 1 81 ? 19.183 -2.147 -18.745 1.00 41.56 81 ASP A CA 1
ATOM 651 C C . ASP A 1 81 ? 20.376 -2.326 -17.786 1.00 41.56 81 ASP A C 1
ATOM 653 O O . ASP A 1 81 ? 21.511 -2.444 -18.241 1.00 41.56 81 ASP A O 1
ATOM 657 N N . ARG A 1 82 ? 20.142 -2.482 -16.474 1.00 42.81 82 ARG A N 1
ATOM 658 C CA . ARG A 1 82 ? 21.167 -2.874 -15.483 1.00 42.81 82 ARG A CA 1
ATOM 659 C C . ARG A 1 82 ? 21.398 -4.393 -15.416 1.00 42.81 82 ARG A C 1
ATOM 661 O O . ARG A 1 82 ? 21.928 -4.910 -14.432 1.00 42.81 82 ARG A O 1
ATOM 668 N N . ARG A 1 83 ? 21.013 -5.123 -16.471 1.00 52.59 83 ARG A N 1
ATOM 669 C CA . ARG A 1 83 ? 21.251 -6.564 -16.647 1.00 52.59 83 ARG A CA 1
ATOM 670 C C . ARG A 1 83 ? 22.711 -6.804 -17.042 1.00 52.59 83 ARG A C 1
ATOM 672 O O . ARG A 1 83 ? 23.061 -6.779 -18.216 1.00 52.59 83 ARG A O 1
ATOM 679 N N . GLY A 1 84 ? 23.578 -7.050 -16.062 1.00 42.59 84 GLY A N 1
ATOM 680 C CA . GLY A 1 84 ? 24.896 -7.627 -16.334 1.00 42.59 84 GLY A CA 1
ATOM 681 C C . GLY A 1 84 ? 24.751 -8.979 -17.046 1.00 42.59 84 GLY A C 1
ATOM 682 O O . GLY A 1 84 ? 23.885 -9.774 -16.688 1.00 42.59 84 GLY A O 1
ATOM 683 N N . PHE A 1 85 ? 25.607 -9.240 -18.037 1.00 43.84 85 PHE A N 1
ATOM 684 C CA . PHE A 1 85 ? 25.601 -10.388 -18.966 1.00 43.84 85 PHE A CA 1
ATOM 685 C C . PHE A 1 85 ? 25.616 -11.809 -18.340 1.00 43.84 85 PHE A C 1
ATOM 687 O O . PHE A 1 85 ? 25.710 -12.785 -19.078 1.00 43.84 85 PHE A O 1
ATOM 694 N N . TYR A 1 86 ? 25.523 -11.963 -17.014 1.00 43.25 86 TYR A N 1
ATOM 695 C CA . TYR A 1 86 ? 25.831 -13.213 -16.302 1.00 43.25 86 TYR A CA 1
ATOM 696 C C . TYR A 1 86 ? 24.741 -13.793 -15.386 1.00 43.25 86 TYR A C 1
ATOM 698 O O . TYR A 1 86 ? 24.991 -14.820 -14.763 1.00 43.25 86 TYR A O 1
ATOM 706 N N . TYR A 1 87 ? 23.530 -13.231 -15.309 1.00 40.31 87 TYR A N 1
ATOM 707 C CA . TYR A 1 87 ? 22.475 -13.806 -14.455 1.00 40.31 87 TYR A CA 1
ATOM 708 C C . TYR A 1 87 ? 21.208 -14.165 -15.234 1.00 40.31 87 TYR A C 1
ATOM 710 O O . TYR A 1 87 ? 20.400 -13.317 -15.598 1.00 40.31 87 TYR A O 1
ATOM 718 N N . GLY A 1 88 ? 21.033 -15.468 -15.460 1.00 46.97 88 GLY A N 1
ATOM 719 C CA . GLY A 1 88 ? 19.868 -16.087 -16.093 1.00 46.97 88 GLY A CA 1
ATOM 720 C C . GLY A 1 88 ? 18.646 -16.245 -15.182 1.00 46.97 88 GLY A C 1
ATOM 721 O O . GLY A 1 88 ? 18.004 -17.284 -15.241 1.00 46.97 88 GLY A O 1
ATOM 722 N N . ASN A 1 89 ? 18.303 -15.245 -14.365 1.00 46.75 89 ASN A N 1
ATOM 723 C CA . ASN A 1 89 ? 17.045 -15.212 -13.611 1.00 46.75 89 ASN A CA 1
ATOM 724 C C . ASN A 1 89 ? 16.444 -13.805 -13.714 1.00 46.75 89 ASN A C 1
ATOM 726 O O . ASN A 1 89 ? 17.083 -12.832 -13.317 1.00 46.75 89 ASN A O 1
ATOM 730 N N . VAL A 1 90 ? 15.232 -13.685 -14.262 1.00 53.16 90 VAL A N 1
ATOM 731 C CA . VAL A 1 90 ? 14.470 -12.427 -14.225 1.00 53.16 90 VAL A CA 1
ATOM 732 C C . VAL A 1 90 ? 14.121 -12.175 -12.759 1.00 53.16 90 VAL A C 1
ATOM 734 O O . VAL A 1 90 ? 13.363 -12.950 -12.179 1.00 53.16 90 VAL A O 1
ATOM 737 N N . LEU A 1 91 ? 14.725 -11.158 -12.139 1.00 56.47 91 LEU A N 1
ATOM 738 C CA . LEU A 1 91 ? 14.334 -10.747 -10.792 1.00 56.47 91 LEU A CA 1
ATOM 739 C C . LEU A 1 91 ? 12.875 -10.273 -10.837 1.00 56.47 91 LEU A C 1
ATOM 741 O O . LEU A 1 91 ? 12.513 -9.582 -11.793 1.00 56.47 91 LEU A O 1
ATOM 745 N N . PRO A 1 92 ? 12.038 -10.668 -9.863 1.00 63.84 92 PRO A N 1
ATOM 746 C CA . PRO A 1 92 ? 10.656 -10.226 -9.828 1.00 63.84 92 PRO A CA 1
ATOM 747 C C . PRO A 1 92 ? 10.596 -8.709 -9.633 1.00 63.84 92 PRO A C 1
ATOM 749 O O . PRO A 1 92 ? 11.438 -8.129 -8.940 1.00 63.84 92 PRO A O 1
ATOM 752 N N . ASP A 1 93 ? 9.587 -8.074 -10.224 1.00 81.69 93 ASP A N 1
ATOM 753 C CA . ASP A 1 93 ? 9.249 -6.700 -9.864 1.00 81.69 93 ASP A CA 1
ATOM 754 C C . ASP A 1 93 ? 8.816 -6.667 -8.392 1.00 81.69 93 ASP A C 1
ATOM 756 O O . ASP A 1 93 ? 8.273 -7.650 -7.884 1.00 81.69 93 ASP A O 1
ATOM 760 N N . LYS A 1 94 ? 9.053 -5.562 -7.685 1.00 88.00 94 LYS A N 1
ATOM 761 C CA . LYS A 1 94 ? 8.773 -5.470 -6.246 1.00 88.00 94 LYS A CA 1
ATOM 762 C C . LYS A 1 94 ? 7.646 -4.474 -5.988 1.00 88.00 94 LYS A C 1
ATOM 764 O O . LYS A 1 94 ? 7.734 -3.331 -6.419 1.00 88.00 94 LYS A O 1
ATOM 769 N N . ILE A 1 95 ? 6.621 -4.876 -5.242 1.00 92.38 95 ILE A N 1
ATOM 770 C CA . ILE A 1 95 ? 5.644 -3.967 -4.630 1.00 92.38 95 ILE A CA 1
ATOM 771 C C . ILE A 1 95 ? 5.920 -3.936 -3.131 1.00 92.38 95 ILE A C 1
ATOM 773 O O . ILE A 1 95 ? 5.881 -4.965 -2.459 1.00 92.38 95 ILE A O 1
ATOM 777 N N . THR A 1 96 ? 6.199 -2.753 -2.599 1.00 94.88 96 THR A N 1
ATOM 778 C CA . THR A 1 96 ? 6.410 -2.539 -1.165 1.00 94.88 96 THR A CA 1
ATOM 779 C C . THR A 1 96 ? 5.190 -1.844 -0.579 1.00 94.88 96 THR A C 1
ATOM 781 O O . THR A 1 96 ? 4.797 -0.797 -1.077 1.00 94.88 96 THR A O 1
ATOM 784 N N . ILE A 1 97 ? 4.606 -2.403 0.480 1.00 97.75 97 ILE A N 1
ATOM 785 C CA . ILE A 1 97 ? 3.522 -1.777 1.250 1.00 97.75 97 ILE A CA 1
ATOM 786 C C . ILE A 1 97 ? 4.088 -1.311 2.595 1.00 97.75 97 ILE A C 1
ATOM 788 O O . ILE A 1 97 ? 4.714 -2.098 3.314 1.00 97.75 97 ILE A O 1
ATOM 792 N N . PHE A 1 98 ? 3.883 -0.040 2.946 1.00 97.44 98 PHE A N 1
ATOM 793 C CA . PHE A 1 98 ? 4.446 0.566 4.153 1.00 97.44 98 PHE A CA 1
ATOM 794 C C . PHE A 1 98 ? 3.425 0.598 5.294 1.00 97.44 98 PHE A C 1
ATOM 796 O O . PHE A 1 98 ? 2.440 1.334 5.261 1.00 97.44 98 PHE A O 1
ATOM 803 N N . GLN A 1 99 ? 3.691 -0.188 6.337 1.00 97.94 99 GLN A N 1
ATOM 804 C CA . GLN A 1 99 ? 2.758 -0.405 7.443 1.00 97.94 99 GLN A CA 1
ATOM 805 C C . GLN A 1 99 ? 2.537 0.841 8.312 1.00 97.94 99 GLN A C 1
ATOM 807 O O . GLN A 1 99 ? 1.396 1.265 8.478 1.00 97.94 99 GLN A O 1
ATOM 812 N N . SER A 1 100 ? 3.600 1.450 8.851 1.00 96.25 100 SER A N 1
ATOM 813 C CA . SER A 1 100 ? 3.472 2.596 9.765 1.00 96.25 100 SER A CA 1
ATOM 814 C C . SER A 1 100 ? 2.736 3.791 9.129 1.00 96.25 100 SER A C 1
ATOM 816 O O . SER A 1 100 ? 1.891 4.382 9.804 1.00 96.25 100 SER A O 1
ATOM 818 N N . PRO A 1 101 ? 3.003 4.168 7.859 1.00 96.50 101 PRO A N 1
ATOM 819 C CA . PRO A 1 101 ? 2.232 5.197 7.164 1.00 96.50 101 PRO A CA 1
ATOM 820 C C . PRO A 1 101 ? 0.734 4.891 7.100 1.00 96.50 101 PRO A C 1
ATOM 822 O O . PRO A 1 101 ? -0.067 5.749 7.463 1.00 96.50 101 PRO A O 1
ATOM 825 N N . ILE A 1 102 ? 0.358 3.666 6.725 1.00 96.75 102 ILE A N 1
ATOM 826 C CA . ILE A 1 102 ? -1.049 3.252 6.638 1.00 96.75 102 ILE A CA 1
ATOM 827 C C . ILE A 1 102 ? -1.720 3.295 8.016 1.00 96.75 102 ILE A C 1
ATOM 829 O O . ILE A 1 102 ? -2.759 3.930 8.168 1.00 96.75 102 ILE A O 1
ATOM 833 N N . GLU A 1 103 ? -1.099 2.707 9.042 1.00 96.12 103 GLU A N 1
ATOM 834 C CA . GLU A 1 103 ? -1.631 2.725 10.413 1.00 96.12 103 GLU A CA 1
ATOM 835 C C . GLU A 1 103 ? -1.798 4.150 10.954 1.00 96.12 103 GLU A C 1
ATOM 837 O O . GLU A 1 103 ? -2.743 4.430 11.683 1.00 96.12 103 GLU A O 1
ATOM 842 N N . SER A 1 104 ? -0.915 5.081 10.572 1.00 94.06 104 SER A N 1
ATOM 843 C CA . SER A 1 104 ? -0.999 6.478 11.015 1.00 94.06 104 SER A CA 1
ATOM 844 C C . SER A 1 104 ? -2.194 7.250 10.444 1.00 94.06 104 SER A C 1
ATOM 846 O O . SER A 1 104 ? -2.551 8.298 10.984 1.00 94.06 104 SER A O 1
ATOM 848 N N . LEU A 1 105 ? -2.811 6.742 9.371 1.00 92.44 105 LEU A N 1
ATOM 849 C CA . LEU A 1 105 ? -3.972 7.345 8.711 1.00 92.44 105 LEU A CA 1
ATOM 850 C C . LEU A 1 105 ? -5.307 6.745 9.174 1.00 92.44 105 LEU A C 1
ATOM 852 O O . LEU A 1 105 ? -6.359 7.289 8.836 1.00 92.44 105 LEU A O 1
ATOM 856 N N . CYS A 1 106 ? -5.272 5.658 9.944 1.00 94.06 106 CYS A N 1
ATOM 857 C CA . CYS A 1 106 ? -6.440 4.872 10.322 1.00 94.06 106 CYS A CA 1
ATOM 858 C C . CYS A 1 106 ? -6.631 4.855 11.846 1.00 94.06 106 CYS A C 1
ATOM 860 O O . CYS A 1 106 ? -5.698 5.022 12.631 1.00 94.06 106 CYS A O 1
ATOM 862 N N . LYS A 1 107 ? -7.873 4.654 12.278 1.00 92.69 107 LYS A N 1
ATOM 863 C CA . LYS A 1 107 ? -8.291 4.615 13.685 1.00 92.69 107 LYS A CA 1
ATOM 864 C C . LYS A 1 107 ? -8.742 3.228 14.119 1.00 92.69 107 LYS A C 1
ATOM 866 O O . LYS A 1 107 ? -8.702 2.939 15.313 1.00 92.69 107 LYS A O 1
ATOM 871 N N . THR A 1 108 ? -9.171 2.383 13.184 1.00 94.50 108 THR A N 1
ATOM 872 C CA . THR A 1 108 ? -9.647 1.023 13.466 1.00 94.50 108 THR A CA 1
ATOM 873 C C . THR A 1 108 ? -8.931 -0.016 12.611 1.00 94.50 108 THR A C 1
ATOM 875 O O . THR A 1 108 ? -8.269 0.311 11.625 1.00 94.50 108 THR A O 1
ATOM 878 N N . ARG A 1 109 ? -9.065 -1.291 12.991 1.00 94.94 109 ARG A N 1
ATOM 879 C CA . ARG A 1 109 ? -8.536 -2.415 12.209 1.00 94.94 109 ARG A CA 1
ATOM 880 C C . ARG A 1 109 ? -9.179 -2.477 10.826 1.00 94.94 109 ARG A C 1
ATOM 882 O O . ARG A 1 109 ? -8.478 -2.697 9.848 1.00 94.94 109 ARG A O 1
ATOM 889 N N . GLU A 1 110 ? -10.483 -2.252 10.754 1.00 95.25 110 GLU A N 1
ATOM 890 C CA . GLU A 1 110 ? -11.255 -2.291 9.513 1.00 95.25 110 GLU A CA 1
ATOM 891 C C . GLU A 1 110 ? -10.789 -1.195 8.547 1.00 95.25 110 GLU A C 1
ATOM 893 O O . GLU A 1 110 ? -10.569 -1.472 7.372 1.00 95.25 110 GLU A O 1
ATOM 898 N N . GLU A 1 111 ? -10.540 0.019 9.054 1.00 96.00 111 GLU A N 1
ATOM 899 C CA . GLU A 1 111 ? -9.978 1.113 8.256 1.00 96.00 111 GLU A CA 1
ATOM 900 C C . GLU A 1 111 ? -8.570 0.775 7.734 1.00 96.00 111 GLU A C 1
ATOM 902 O O . GLU A 1 111 ? -8.243 1.108 6.595 1.00 96.00 111 GLU A O 1
ATOM 907 N N . ILE A 1 112 ? -7.735 0.094 8.533 1.00 96.81 112 ILE A N 1
ATOM 908 C CA . ILE A 1 112 ? -6.406 -0.367 8.094 1.00 96.81 112 ILE A CA 1
ATOM 909 C C . ILE A 1 112 ? -6.545 -1.404 6.977 1.00 96.81 112 ILE A C 1
ATOM 911 O O . ILE A 1 112 ? -5.870 -1.297 5.956 1.00 96.81 112 ILE A O 1
ATOM 915 N N . GLU A 1 113 ? -7.410 -2.404 7.151 1.00 96.50 113 GLU A N 1
ATOM 916 C CA . GLU A 1 113 ? -7.634 -3.461 6.159 1.00 96.50 113 GLU A CA 1
ATOM 917 C C . GLU A 1 113 ? -8.173 -2.890 4.834 1.00 96.50 113 GLU A C 1
ATOM 919 O O . GLU A 1 113 ? -7.698 -3.266 3.758 1.00 96.50 113 GLU A O 1
ATOM 924 N N . GLU A 1 114 ? -9.097 -1.926 4.898 1.00 95.81 114 GLU A N 1
ATOM 925 C CA . GLU A 1 114 ? -9.602 -1.204 3.729 1.00 95.81 114 GLU A CA 1
ATOM 926 C C . GLU A 1 114 ? -8.502 -0.382 3.048 1.00 95.81 114 GLU A C 1
ATOM 928 O O . GLU A 1 114 ? -8.311 -0.494 1.835 1.00 95.81 114 GLU A O 1
ATOM 933 N N . LYS A 1 115 ? -7.709 0.372 3.820 1.00 96.88 115 LYS A N 1
ATOM 934 C CA . LYS A 1 115 ? -6.602 1.167 3.275 1.00 96.88 115 LYS A CA 1
ATOM 935 C C . LYS A 1 115 ? -5.539 0.290 2.615 1.00 96.88 115 LYS A C 1
ATOM 937 O O . LYS A 1 115 ? -5.038 0.632 1.547 1.00 96.88 115 LYS A O 1
ATOM 942 N N . VAL A 1 116 ? -5.214 -0.856 3.214 1.00 97.25 116 VAL A N 1
ATOM 943 C CA . VAL A 1 116 ? -4.311 -1.849 2.615 1.00 97.25 116 VAL A CA 1
ATOM 944 C C . VAL A 1 116 ? -4.859 -2.336 1.276 1.00 97.25 116 VAL A C 1
ATOM 946 O O . VAL A 1 116 ? -4.102 -2.413 0.308 1.00 97.25 116 VAL A O 1
ATOM 949 N N . ARG A 1 117 ? -6.161 -2.640 1.197 1.00 95.12 117 ARG A N 1
ATOM 950 C CA . ARG A 1 117 ? -6.807 -3.066 -0.052 1.00 95.12 117 ARG A CA 1
ATOM 951 C C . ARG A 1 117 ? -6.668 -2.009 -1.144 1.00 95.12 117 ARG A C 1
ATOM 953 O O . ARG A 1 117 ? -6.233 -2.354 -2.240 1.00 95.12 117 ARG A O 1
ATOM 960 N N . GLU A 1 118 ? -6.998 -0.758 -0.839 1.00 93.81 118 GLU A N 1
ATOM 961 C CA . GLU A 1 118 ? -6.873 0.359 -1.780 1.00 93.81 118 GLU A CA 1
ATOM 962 C C . GLU A 1 118 ? -5.437 0.494 -2.289 1.00 93.81 118 GLU A C 1
ATOM 964 O O . GLU A 1 118 ? -5.212 0.469 -3.496 1.00 93.81 118 GLU A O 1
ATOM 969 N N . VAL A 1 119 ? -4.449 0.568 -1.390 1.00 95.12 119 VAL A N 1
ATOM 970 C CA . VAL A 1 119 ? -3.038 0.737 -1.774 1.00 95.12 119 VAL A CA 1
ATOM 971 C C . VAL A 1 119 ? -2.566 -0.429 -2.643 1.00 95.12 119 VAL A C 1
ATOM 973 O O . VAL A 1 119 ? -1.944 -0.211 -3.677 1.00 95.12 119 VAL A O 1
ATOM 976 N N . VAL A 1 120 ? -2.904 -1.673 -2.288 1.00 93.81 120 VAL A N 1
ATOM 977 C CA . VAL A 1 120 ? -2.549 -2.848 -3.100 1.00 93.81 120 VAL A CA 1
ATOM 978 C C . VAL A 1 120 ? -3.155 -2.764 -4.502 1.00 93.81 120 VAL A C 1
ATOM 980 O O . VAL A 1 120 ? -2.460 -3.054 -5.475 1.00 93.81 120 VAL A O 1
ATOM 983 N N . ILE A 1 121 ? -4.426 -2.371 -4.629 1.00 89.88 121 ILE A N 1
ATOM 984 C CA . ILE A 1 121 ? -5.078 -2.211 -5.935 1.00 89.88 121 ILE A CA 1
ATOM 985 C C . ILE A 1 121 ? -4.394 -1.109 -6.747 1.00 89.88 121 ILE A C 1
ATOM 987 O O . ILE A 1 121 ? -4.117 -1.333 -7.924 1.00 89.88 121 ILE A O 1
ATOM 991 N N . HIS A 1 122 ? -4.067 0.028 -6.129 1.00 89.81 122 HIS A N 1
ATOM 992 C CA . HIS A 1 122 ? -3.389 1.143 -6.795 1.00 89.81 122 HIS A CA 1
ATOM 993 C C . HIS A 1 122 ? -2.007 0.735 -7.323 1.00 89.81 122 HIS A C 1
ATOM 995 O O . HIS A 1 122 ? -1.739 0.875 -8.517 1.00 89.81 122 HIS A O 1
ATOM 1001 N N . GLU A 1 123 ? -1.156 0.138 -6.482 1.00 91.44 123 GLU A N 1
ATOM 1002 C CA . GLU A 1 123 ? 0.193 -0.280 -6.891 1.00 91.44 123 GLU A CA 1
ATOM 1003 C C . GLU A 1 123 ? 0.160 -1.367 -7.976 1.00 91.44 123 GLU A C 1
ATOM 1005 O O . GLU A 1 123 ? 0.913 -1.321 -8.953 1.00 91.44 123 GLU A O 1
ATOM 1010 N N . VAL A 1 124 ? -0.751 -2.340 -7.852 1.00 87.81 124 VAL A N 1
ATOM 1011 C CA . VAL A 1 124 ? -0.945 -3.369 -8.883 1.00 87.81 124 VAL A CA 1
ATOM 1012 C C . VAL A 1 124 ? -1.514 -2.754 -10.162 1.00 87.81 124 VAL A C 1
ATOM 1014 O O . VAL A 1 124 ? -1.128 -3.144 -11.260 1.00 87.81 124 VAL A O 1
ATOM 1017 N N . GLY A 1 125 ? -2.400 -1.772 -10.061 1.00 85.12 125 GLY A N 1
ATOM 1018 C CA . GLY A 1 125 ? -2.914 -1.034 -11.204 1.00 85.12 125 GLY A CA 1
ATOM 1019 C C . GLY A 1 125 ? -1.817 -0.327 -11.989 1.00 85.12 125 GLY A C 1
ATOM 1020 O O . GLY A 1 125 ? -1.711 -0.514 -13.206 1.00 85.12 125 GLY A O 1
ATOM 1021 N N . HIS A 1 126 ? -0.948 0.402 -11.287 1.00 82.88 126 HIS A N 1
ATOM 1022 C CA . HIS A 1 126 ? 0.209 1.066 -11.880 1.00 82.88 126 HIS A CA 1
ATOM 1023 C C . HIS A 1 126 ? 1.180 0.081 -12.532 1.00 82.88 126 HIS A C 1
ATOM 1025 O O . HIS A 1 126 ? 1.618 0.325 -13.658 1.00 82.88 126 HIS A O 1
ATOM 1031 N N . TYR A 1 127 ? 1.438 -1.076 -11.912 1.00 81.12 127 TYR A N 1
ATOM 1032 C CA . TYR A 1 127 ? 2.222 -2.146 -12.539 1.00 81.12 127 TYR A CA 1
ATOM 1033 C C . TYR A 1 127 ? 1.651 -2.572 -13.906 1.00 81.12 127 TYR A C 1
ATOM 1035 O O . TYR A 1 127 ? 2.385 -2.865 -14.851 1.00 81.12 127 TYR A O 1
ATOM 1043 N N . PHE A 1 128 ? 0.326 -2.574 -14.050 1.00 79.12 128 PHE A N 1
ATOM 1044 C CA . PHE A 1 128 ? -0.346 -2.947 -15.294 1.00 79.12 128 PHE A CA 1
ATOM 1045 C C . PHE A 1 128 ? -0.448 -1.803 -16.314 1.00 79.12 128 PHE A C 1
ATOM 1047 O O . PHE A 1 128 ? -1.000 -2.025 -17.397 1.00 79.12 128 PHE A O 1
ATOM 1054 N N . GLY A 1 129 ? 0.078 -0.616 -15.998 1.00 76.75 129 GLY A N 1
ATOM 1055 C CA . GLY A 1 129 ? -0.051 0.584 -16.822 1.00 76.75 129 GLY A CA 1
ATOM 1056 C C . GLY A 1 129 ? -1.470 1.158 -16.828 1.00 76.75 129 GLY A C 1
ATOM 1057 O O . GLY A 1 129 ? -1.858 1.820 -17.793 1.00 76.75 129 GLY A O 1
ATOM 1058 N N . LEU A 1 130 ? -2.267 0.859 -15.797 1.00 77.56 130 LEU A N 1
ATOM 1059 C CA . LEU A 1 130 ? -3.562 1.494 -15.591 1.00 77.56 130 LEU A CA 1
ATOM 1060 C C . LEU A 1 130 ? -3.356 2.850 -14.914 1.00 77.56 130 LEU A C 1
ATOM 1062 O O . LEU A 1 130 ? -2.536 2.997 -14.007 1.00 77.56 130 LEU A O 1
ATOM 1066 N N . ASP A 1 131 ? -4.108 3.833 -15.392 1.00 74.44 131 ASP A N 1
ATOM 1067 C CA . ASP A 1 131 ? -4.244 5.133 -14.749 1.00 74.44 131 ASP A CA 1
ATOM 1068 C C . ASP A 1 131 ? -5.316 5.068 -13.646 1.00 74.44 131 ASP A C 1
ATOM 1070 O O . ASP A 1 131 ? -6.128 4.136 -13.587 1.00 74.44 131 ASP A O 1
ATOM 1074 N N . ASP A 1 132 ? -5.331 6.079 -12.777 1.00 74.88 132 ASP A N 1
ATOM 1075 C CA . ASP A 1 132 ? -6.276 6.180 -11.658 1.00 74.88 132 ASP A CA 1
ATOM 1076 C C . ASP A 1 132 ? -7.745 6.167 -12.107 1.00 74.88 132 ASP A C 1
ATOM 1078 O O . ASP A 1 132 ? -8.631 5.791 -11.340 1.00 74.88 132 ASP A O 1
ATOM 1082 N N . GLU A 1 133 ? -8.038 6.612 -13.334 1.00 72.69 133 GLU A N 1
ATOM 1083 C CA . GLU A 1 133 ? -9.402 6.626 -13.869 1.00 72.69 133 GLU A CA 1
ATOM 1084 C C . GLU A 1 133 ? -9.881 5.206 -14.193 1.00 72.69 133 GLU A C 1
ATOM 1086 O O . GLU A 1 133 ? -11.010 4.832 -13.869 1.00 72.69 133 GLU A O 1
ATOM 1091 N N . LYS A 1 134 ? -9.020 4.391 -14.812 1.00 70.56 134 LYS A N 1
ATOM 1092 C CA . LYS A 1 134 ? -9.316 2.983 -15.102 1.00 70.56 134 LYS A CA 1
ATOM 1093 C C . LYS A 1 134 ? -9.399 2.144 -13.837 1.00 70.56 134 LYS A C 1
ATOM 1095 O O . LYS A 1 134 ? -10.197 1.214 -13.809 1.00 70.56 134 LYS A O 1
ATOM 1100 N N . LEU A 1 135 ? -8.603 2.458 -12.816 1.00 72.56 135 LEU A N 1
ATOM 1101 C CA . LEU A 1 135 ? -8.638 1.736 -11.545 1.00 72.56 135 LEU A CA 1
ATOM 1102 C C . LEU A 1 135 ? -9.968 1.915 -10.816 1.00 72.56 135 LEU A C 1
ATOM 1104 O O . LEU A 1 135 ? -10.580 0.915 -10.460 1.00 72.56 135 LEU A O 1
ATOM 1108 N N . ARG A 1 136 ? -10.471 3.149 -10.696 1.00 72.94 136 ARG A N 1
ATOM 1109 C CA . ARG A 1 136 ? -11.766 3.416 -10.041 1.00 72.94 136 ARG A CA 1
ATOM 1110 C C . ARG A 1 136 ? -12.920 2.645 -10.677 1.00 72.94 136 ARG A C 1
ATOM 1112 O O . ARG A 1 136 ? -13.704 2.024 -9.976 1.00 72.94 136 ARG A O 1
ATOM 1119 N N . LYS A 1 137 ? -12.967 2.594 -12.013 1.00 69.56 137 LYS A N 1
ATOM 1120 C CA . LYS A 1 137 ? -13.998 1.835 -12.748 1.00 69.56 137 LYS A CA 1
ATOM 1121 C C . LYS A 1 137 ? -13.996 0.339 -12.418 1.00 69.56 137 LYS A C 1
ATOM 1123 O O . LYS A 1 137 ? -15.025 -0.299 -12.567 1.00 69.56 137 LYS A O 1
ATOM 1128 N N . LEU A 1 138 ? -12.852 -0.212 -12.011 1.00 67.50 138 LEU A N 1
ATOM 1129 C CA . LEU A 1 138 ? -12.710 -1.615 -11.617 1.00 67.50 138 LEU A CA 1
ATOM 1130 C C . LEU A 1 138 ? -12.985 -1.852 -10.130 1.00 67.50 138 LEU A C 1
ATOM 1132 O O . LEU A 1 138 ? -13.217 -2.991 -9.744 1.00 67.50 138 LEU A O 1
ATOM 1136 N N . GLU A 1 139 ? -12.889 -0.818 -9.295 1.00 63.22 139 GLU A N 1
ATOM 1137 C CA . GLU A 1 139 ? -13.268 -0.889 -7.880 1.00 63.22 139 GLU A CA 1
ATOM 1138 C C . GLU A 1 139 ? -14.792 -0.855 -7.696 1.00 63.22 139 GLU A C 1
ATOM 1140 O O . GLU A 1 139 ? -15.288 -1.399 -6.710 1.00 63.22 139 GLU A O 1
ATOM 1145 N N . ASP A 1 140 ? -15.512 -0.260 -8.654 1.00 62.88 140 ASP A N 1
ATOM 1146 C CA . ASP A 1 140 ? -16.976 -0.146 -8.679 1.00 62.88 140 ASP A CA 1
ATOM 1147 C C . ASP A 1 140 ? -17.700 -1.392 -9.258 1.00 62.88 140 ASP A C 1
ATOM 1149 O O . ASP A 1 140 ? -18.934 -1.445 -9.227 1.00 62.88 140 ASP A O 1
ATOM 1153 N N . GLU A 1 141 ? -16.964 -2.386 -9.784 1.00 53.16 141 GLU A N 1
ATOM 1154 C CA . GLU A 1 141 ? -17.474 -3.652 -10.366 1.00 53.16 141 GLU A CA 1
ATOM 1155 C C . GLU A 1 141 ? -17.283 -4.872 -9.445 1.00 53.16 141 GLU A C 1
ATOM 1157 O O . GLU A 1 141 ? -18.234 -5.686 -9.345 1.00 53.16 141 GLU A O 1
#

Foldseek 3Di:
DDDDDDPDPPPDPPLVQDADDPVLLVVLLVVLLVPDDPVLVVVCPQEAEEEDAFDDPVVCVVVVHDDSLVDQKDWADDDPPPDDPPDPDRHGTYIYGHRNSLSVVDSDPVSSSVSSNVRSLVNSCVVVVHDPVRSVVVVVD

Sequence (141 aa):
MRSFTPNSQLRTPNFDLMKLTRKEFQEAVVLALRGLPKFFKKKMKNVDVVVEDRASRELLSEMGLRSPSELLGLYQGFPLDRRGFYYGNVLPDKITIFQSPIESLCKTREEIEEKVREVVIHEVGHYFGLDDEKLRKLEDE